Protein AF-A0A416A080-F1 (afdb_monomer)

pLDDT: mean 93.57, std 9.51, range [43.62, 98.44]

Secondary structure (DSSP, 8-state):
-EEEE-TT-BEEEES--S-TTSEEEE---GGGTT--HHHHTTEEEEEEEPBPB-TTT-SB-B-TTSPBPB-B-TTSPBPEEEEEEEE-S-HHHHHHHHHHHHHHHHHHHHHHHHHHHTT-

Mean predicted aligned error: 5.59 Å

Solvent-accessible surface area (backbone atoms only — not comparable to full-atom values): 7055 Å² total; per-residue (Å²): 77,41,37,25,20,46,99,83,21,37,30,74,38,61,76,61,78,92,61,84,85,41,49,77,46,80,46,85,47,78,93,50,68,94,56,44,71,72,36,56,42,35,24,31,61,37,79,35,65,35,66,28,62,37,88,90,77,74,41,78,34,56,49,98,88,65,49,79,37,61,36,56,47,98,87,68,45,74,36,77,67,52,74,44,76,46,73,79,52,61,68,67,60,36,51,48,50,36,52,54,51,52,52,50,53,51,53,52,54,51,50,51,58,56,59,56,64,73,75,113

Foldseek 3Di:
DKFWAAPQQQTDDDPDDPDPRTDIDDDDCVVVVLADPLLQSQKGKAFDFAFDADPVPRDGDADPVRHTHGDADPVRHTHTPGIDIGGPDDPVVSVVVRVVVVVVVVVVVVVCVVVVVVPD

Nearest PDB structures (foldseek):
  4wq1-assembly1_88  TM=1.989E-01  e=9.396E+00  Thermus thermophilus HB8

Sequence (120 aa):
MKIYVNERYEIVDVNTTTDETLKEYEISDEQFKGKCIGFIRGYKYEPVWKIAIDPETNLPQVDEEGNQVYELDEDGNKINAGWSLYPYWDYNQLCQMQLEYENKQLVLAMANMIGGVAND

Radius of gyration: 21.47 Å; Cα contacts (8 Å, |Δi|>4): 166; chains: 1; bounding box: 47×25×73 Å

Structure (mmCIF, N/CA/C/O backbone):
data_AF-A0A416A080-F1
#
_entry.id   AF-A0A416A080-F1
#
loop_
_atom_site.group_PDB
_atom_site.id
_atom_site.type_symbol
_atom_site.label_atom_id
_atom_site.label_alt_id
_atom_site.label_comp_id
_atom_site.label_asym_id
_atom_site.label_entity_id
_atom_site.label_seq_id
_atom_site.pdbx_PDB_ins_code
_atom_site.Cartn_x
_atom_site.Cartn_y
_atom_site.Cartn_z
_atom_site.occupancy
_atom_site.B_iso_or_equiv
_atom_site.auth_seq_id
_atom_si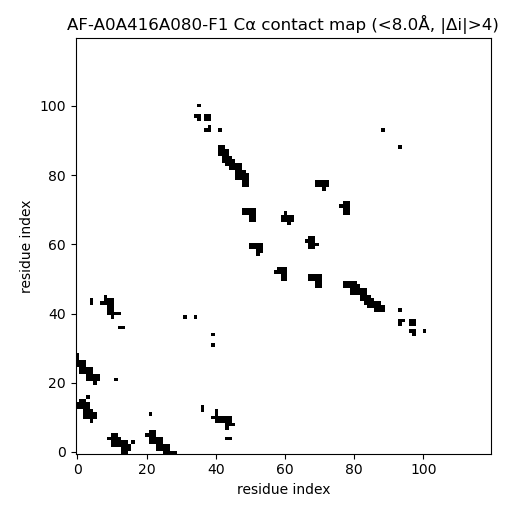te.auth_comp_id
_atom_site.auth_asym_id
_atom_site.auth_atom_id
_atom_site.pdbx_PDB_model_num
ATOM 1 N N . MET A 1 1 ? -3.880 5.350 -10.640 1.00 95.06 1 MET A N 1
ATOM 2 C CA . MET A 1 1 ? -3.158 4.133 -11.078 1.00 95.06 1 MET A CA 1
ATOM 3 C C . MET A 1 1 ? -3.715 2.916 -10.363 1.00 95.06 1 MET A C 1
ATOM 5 O O . MET A 1 1 ? -4.136 3.047 -9.218 1.00 95.06 1 MET A O 1
ATOM 9 N N . LYS A 1 2 ? -3.703 1.748 -11.014 1.00 97.38 2 LYS A N 1
ATOM 10 C CA . LYS A 1 2 ? -4.092 0.488 -10.366 1.00 97.38 2 LYS A CA 1
ATOM 11 C C . LYS A 1 2 ? -2.892 -0.151 -9.681 1.00 97.38 2 LYS A C 1
ATOM 13 O O . LYS A 1 2 ? -1.813 -0.203 -10.274 1.00 97.38 2 LYS A O 1
ATOM 18 N N . ILE A 1 3 ? -3.096 -0.658 -8.477 1.00 98.19 3 ILE A N 1
ATOM 19 C CA . ILE A 1 3 ? -2.138 -1.488 -7.749 1.00 98.19 3 ILE A CA 1
ATOM 20 C C . ILE A 1 3 ? -2.793 -2.816 -7.398 1.00 98.19 3 ILE A C 1
ATOM 22 O O . ILE A 1 3 ? -4.003 -2.882 -7.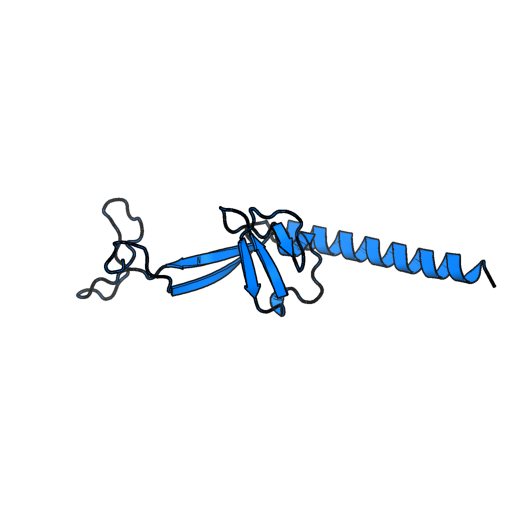186 1.00 98.19 3 ILE A O 1
ATOM 26 N N . TYR A 1 4 ? -1.979 -3.857 -7.315 1.00 98.44 4 TYR A N 1
ATOM 27 C CA . TYR A 1 4 ? -2.414 -5.190 -6.927 1.00 98.44 4 TYR A CA 1
ATOM 28 C C . TYR A 1 4 ? -1.585 -5.618 -5.729 1.00 98.44 4 TYR A C 1
ATOM 30 O O . TYR A 1 4 ? -0.352 -5.610 -5.799 1.00 98.44 4 TYR A O 1
ATOM 38 N N . VAL A 1 5 ? -2.256 -5.933 -4.625 1.00 98.31 5 VAL A N 1
ATOM 39 C CA . VAL A 1 5 ? -1.598 -6.242 -3.354 1.00 98.31 5 VAL A CA 1
ATOM 40 C C . VAL A 1 5 ? -1.846 -7.679 -2.927 1.00 98.31 5 VAL A C 1
ATOM 42 O O . VAL A 1 5 ? -2.899 -8.250 -3.217 1.00 98.31 5 VAL A O 1
ATOM 45 N N . ASN A 1 6 ? -0.8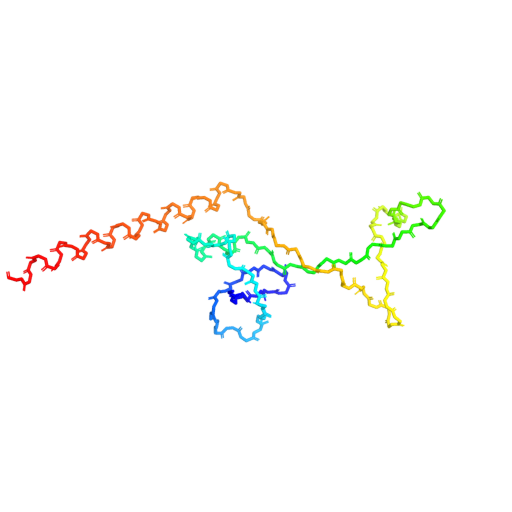80 -8.250 -2.213 1.00 97.88 6 ASN A N 1
ATOM 46 C CA . ASN A 1 6 ? -1.038 -9.557 -1.580 1.00 97.88 6 ASN A CA 1
ATOM 47 C C . ASN A 1 6 ? -1.833 -9.462 -0.260 1.00 97.88 6 ASN A C 1
ATOM 49 O O . ASN A 1 6 ? -2.251 -8.386 0.171 1.00 97.88 6 ASN A O 1
ATOM 53 N N . GLU A 1 7 ? -2.003 -10.596 0.424 1.00 97.06 7 GLU A N 1
ATOM 54 C CA . GLU A 1 7 ? -2.696 -10.692 1.721 1.00 97.06 7 GLU A CA 1
ATOM 55 C C . GLU A 1 7 ? -2.082 -9.821 2.838 1.00 97.06 7 GLU A C 1
ATOM 57 O O . GLU A 1 7 ? -2.751 -9.504 3.819 1.00 97.06 7 GLU A O 1
ATOM 62 N N . ARG A 1 8 ? -0.816 -9.407 2.689 1.00 96.81 8 ARG A N 1
ATOM 63 C CA . ARG A 1 8 ? -0.088 -8.533 3.625 1.00 96.81 8 ARG A CA 1
ATOM 64 C C . ARG A 1 8 ? -0.118 -7.064 3.216 1.00 96.81 8 ARG A C 1
ATOM 66 O O . ARG A 1 8 ? 0.617 -6.264 3.804 1.00 96.81 8 ARG A O 1
ATOM 73 N N . TYR A 1 9 ? -0.940 -6.733 2.220 1.00 97.75 9 TYR A N 1
ATOM 74 C CA . TYR A 1 9 ? -1.083 -5.406 1.634 1.00 97.75 9 TYR A CA 1
ATOM 75 C C . TYR A 1 9 ? 0.183 -4.872 0.947 1.00 97.75 9 TYR A C 1
ATOM 77 O O . TYR A 1 9 ? 0.284 -3.675 0.692 1.00 97.75 9 TYR A O 1
ATOM 85 N N . GLU A 1 10 ? 1.147 -5.734 0.620 1.00 98.19 10 GLU A N 1
ATOM 86 C CA . GLU A 1 10 ? 2.352 -5.359 -0.130 1.00 98.19 10 GLU A CA 1
ATOM 87 C C . GLU A 1 10 ? 1.998 -5.207 -1.606 1.00 98.19 10 GLU A C 1
ATOM 89 O O . GLU A 1 10 ? 1.330 -6.077 -2.168 1.00 98.19 10 GLU A O 1
ATOM 94 N N . ILE A 1 11 ? 2.442 -4.121 -2.244 1.00 98.19 11 ILE A N 1
ATOM 95 C CA . ILE A 1 11 ? 2.211 -3.921 -3.676 1.00 98.19 11 ILE A CA 1
ATOM 96 C C . ILE A 1 11 ? 3.065 -4.919 -4.457 1.00 98.19 11 ILE A C 1
ATOM 98 O O . ILE A 1 11 ? 4.292 -4.891 -4.396 1.00 98.19 11 ILE A O 1
ATOM 102 N N . VAL A 1 12 ? 2.406 -5.782 -5.224 1.00 97.88 12 VAL A N 1
ATOM 103 C CA . VAL A 1 12 ? 3.048 -6.800 -6.060 1.00 97.88 12 VAL A CA 1
ATOM 104 C C . VAL A 1 12 ? 3.057 -6.368 -7.515 1.00 97.88 12 VAL A C 1
ATOM 106 O O . VAL A 1 12 ? 4.086 -6.489 -8.165 1.00 97.88 12 VAL A O 1
ATOM 109 N N . ASP A 1 13 ? 1.969 -5.801 -8.027 1.00 97.50 13 ASP A N 1
ATOM 110 C CA . ASP A 1 13 ? 1.878 -5.374 -9.424 1.00 97.50 13 ASP A CA 1
ATOM 111 C C . ASP A 1 13 ? 1.226 -4.003 -9.575 1.00 97.50 13 ASP A C 1
ATOM 113 O O . ASP A 1 13 ? 0.571 -3.481 -8.670 1.00 97.50 13 ASP A O 1
ATOM 117 N N . VAL A 1 14 ? 1.429 -3.407 -10.750 1.00 96.88 14 VAL A N 1
ATOM 118 C CA . VAL A 1 14 ? 0.975 -2.058 -11.084 1.00 96.88 14 VAL A CA 1
ATOM 119 C C . VAL A 1 14 ? 0.373 -2.053 -12.486 1.00 96.88 14 VAL A C 1
ATOM 121 O O . VAL A 1 14 ? 0.981 -2.554 -13.429 1.00 96.88 14 VAL A O 1
ATOM 124 N N . ASN A 1 15 ? -0.796 -1.428 -12.633 1.00 95.62 15 ASN A N 1
ATOM 125 C CA . ASN A 1 15 ? -1.604 -1.296 -13.855 1.00 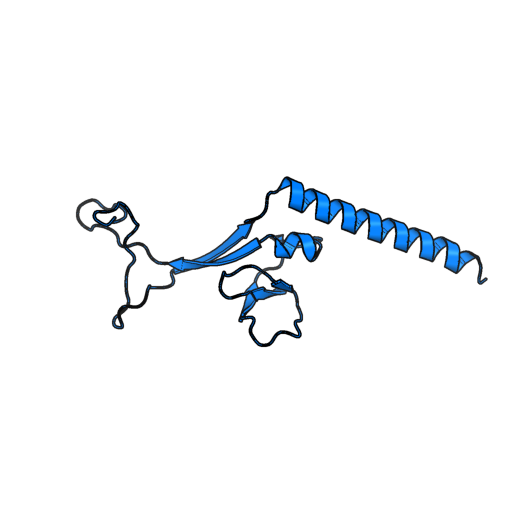95.62 15 ASN A CA 1
ATOM 126 C 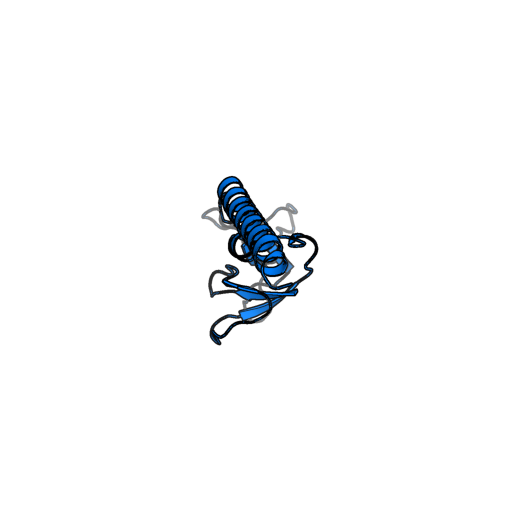C . ASN A 1 15 ? -2.173 -2.607 -14.420 1.00 95.62 15 ASN A C 1
ATOM 128 O O . ASN A 1 15 ? -3.357 -2.651 -14.746 1.00 95.62 15 ASN A O 1
ATOM 132 N N . THR A 1 16 ? -1.388 -3.678 -14.478 1.00 95.81 16 THR A N 1
ATOM 133 C CA . THR A 1 16 ? -1.820 -5.008 -14.921 1.00 95.81 16 THR A CA 1
ATOM 134 C C . THR A 1 16 ? -1.230 -6.092 -14.027 1.00 95.81 16 THR A C 1
ATOM 136 O O . THR A 1 16 ? -0.143 -5.910 -13.483 1.00 95.81 16 THR A O 1
ATOM 139 N N . THR A 1 17 ? -1.923 -7.219 -13.913 1.00 96.56 17 THR A N 1
ATOM 140 C CA . THR A 1 17 ? -1.402 -8.441 -13.301 1.00 96.56 17 THR A CA 1
ATOM 141 C C . THR A 1 17 ? -1.948 -9.660 -14.039 1.00 96.56 17 THR A C 1
ATOM 143 O O . THR A 1 17 ? -2.974 -9.582 -14.716 1.00 96.56 17 THR A O 1
ATOM 146 N N . THR A 1 18 ? -1.250 -10.784 -13.920 1.00 96.06 18 THR A N 1
ATOM 147 C CA . THR A 1 18 ? -1.761 -12.106 -14.309 1.00 96.06 18 THR A CA 1
ATOM 148 C C . THR A 1 18 ? -2.146 -12.951 -13.095 1.00 96.06 18 THR A C 1
ATOM 150 O O . THR A 1 18 ? -2.561 -14.093 -13.268 1.00 96.06 18 THR A O 1
ATOM 153 N N . ASP A 1 19 ? -1.957 -12.430 -11.881 1.00 96.44 19 ASP A N 1
ATOM 154 C CA . ASP A 1 19 ? -2.263 -13.126 -10.636 1.00 96.44 19 ASP A CA 1
ATOM 155 C C . ASP A 1 19 ? -3.640 -12.696 -10.115 1.00 96.44 19 ASP A C 1
ATOM 157 O O . ASP A 1 19 ? -3.822 -11.606 -9.571 1.00 96.44 19 ASP A O 1
ATOM 161 N N . GLU A 1 20 ? -4.621 -13.579 -10.294 1.00 95.56 20 GLU A N 1
ATOM 162 C CA . GLU A 1 20 ? -6.014 -13.363 -9.888 1.00 95.56 20 GLU A CA 1
ATOM 163 C C . GLU A 1 20 ? -6.218 -13.420 -8.364 1.00 95.56 20 GLU A C 1
ATOM 165 O O . GLU A 1 20 ? -7.298 -13.091 -7.876 1.00 95.56 20 GLU A O 1
ATOM 170 N N . THR A 1 21 ? -5.204 -13.836 -7.595 1.00 96.69 21 THR A N 1
ATOM 171 C CA . THR A 1 21 ? -5.283 -13.877 -6.127 1.00 96.69 21 THR A CA 1
ATOM 172 C C . THR A 1 21 ? -5.011 -12.519 -5.483 1.00 96.69 21 THR A C 1
ATOM 174 O O . THR A 1 21 ? -5.335 -12.312 -4.310 1.00 96.69 21 THR A O 1
ATOM 177 N N . LEU A 1 22 ? -4.435 -11.579 -6.238 1.00 98.06 22 LEU A N 1
ATOM 178 C CA . LEU A 1 22 ? -4.125 -10.245 -5.748 1.00 98.06 22 LEU A CA 1
ATOM 179 C C . LEU A 1 22 ? -5.375 -9.370 -5.687 1.00 98.06 22 LEU A C 1
ATOM 181 O O . LEU A 1 22 ? -6.243 -9.397 -6.561 1.00 98.06 22 LEU A O 1
ATOM 185 N N . LYS A 1 23 ? -5.432 -8.514 -4.669 1.00 97.75 23 LYS A N 1
ATOM 186 C CA . LYS A 1 23 ? -6.517 -7.548 -4.523 1.00 97.75 23 LYS A CA 1
ATOM 187 C C . LYS A 1 23 ? -6.186 -6.255 -5.262 1.00 97.75 23 LYS A C 1
ATOM 189 O O . LYS A 1 23 ? -5.149 -5.645 -5.006 1.00 97.75 23 LYS A O 1
ATOM 194 N N . GLU A 1 24 ? -7.079 -5.836 -6.155 1.00 98.00 24 GLU A N 1
ATOM 195 C CA . GLU A 1 24 ? -6.953 -4.591 -6.920 1.00 98.00 24 GLU A CA 1
ATOM 196 C C . GLU A 1 24 ? -7.415 -3.376 -6.097 1.00 98.00 24 GLU A C 1
ATOM 198 O O . GLU A 1 24 ? -8.465 -3.411 -5.452 1.00 98.00 24 GLU A O 1
ATOM 203 N N . TYR A 1 25 ? -6.655 -2.283 -6.180 1.00 97.50 25 TYR A N 1
ATOM 204 C CA . TYR A 1 25 ? -7.067 -0.955 -5.728 1.00 97.50 25 TYR A CA 1
ATOM 205 C C . TYR A 1 25 ? -6.700 0.115 -6.753 1.00 97.50 25 TYR A C 1
ATOM 207 O O . TYR A 1 25 ? -5.678 0.022 -7.437 1.00 97.50 25 TYR A O 1
ATOM 215 N N . GLU A 1 26 ? -7.500 1.177 -6.805 1.00 97.19 26 GLU A N 1
ATOM 216 C CA . GLU A 1 26 ? -7.181 2.392 -7.548 1.00 97.19 26 GLU A CA 1
ATOM 217 C C . GLU A 1 26 ? -6.728 3.496 -6.586 1.00 97.19 26 GLU A C 1
ATOM 219 O O . GLU A 1 26 ? -7.437 3.848 -5.645 1.00 97.19 26 GLU A O 1
ATOM 224 N N . ILE A 1 27 ? -5.529 4.035 -6.821 1.00 95.56 27 ILE A N 1
ATOM 225 C CA . ILE A 1 27 ? -4.909 5.081 -5.997 1.00 95.56 27 ILE A CA 1
ATOM 226 C C . ILE A 1 27 ? -4.431 6.257 -6.858 1.00 95.56 27 ILE A C 1
ATOM 228 O O . ILE A 1 27 ? -4.219 6.108 -8.065 1.00 95.56 27 ILE A O 1
ATOM 232 N N . SER A 1 28 ? -4.203 7.421 -6.243 1.00 94.44 28 SER A N 1
ATOM 233 C CA . SER A 1 28 ? -3.478 8.522 -6.899 1.00 94.44 28 SER A CA 1
ATOM 234 C C . SER A 1 28 ? -2.064 8.073 -7.285 1.00 94.44 28 SER A C 1
ATOM 236 O O . SER A 1 28 ? -1.398 7.376 -6.520 1.00 94.44 28 SER A O 1
ATOM 238 N N . ASP A 1 29 ? -1.602 8.460 -8.473 1.00 93.31 29 ASP A N 1
ATOM 239 C CA . ASP A 1 29 ? -0.256 8.145 -8.960 1.00 93.31 29 ASP A CA 1
ATOM 240 C C . ASP A 1 29 ? 0.788 9.215 -8.606 1.00 93.31 29 ASP A C 1
ATOM 242 O O . ASP A 1 29 ? 1.976 9.011 -8.854 1.00 93.31 29 ASP A O 1
ATOM 246 N N . GLU A 1 30 ? 0.375 10.333 -7.999 1.00 94.44 30 GLU A N 1
ATOM 247 C CA . GLU A 1 30 ? 1.226 11.507 -7.770 1.00 94.44 30 GLU A CA 1
ATOM 248 C C . GLU A 1 30 ? 2.537 11.166 -7.052 1.00 94.44 30 GLU A C 1
ATOM 250 O O . GLU A 1 30 ? 3.608 11.595 -7.485 1.00 94.44 30 GLU A O 1
ATOM 255 N N . GLN A 1 31 ? 2.481 10.338 -6.006 1.00 88.88 31 GLN A N 1
ATOM 256 C CA . GLN A 1 31 ? 3.676 9.946 -5.250 1.00 88.88 31 GLN A CA 1
ATOM 257 C C . GLN A 1 31 ? 4.602 8.971 -5.998 1.00 88.88 31 GLN A C 1
ATOM 259 O O . GLN A 1 31 ? 5.767 8.812 -5.634 1.00 88.88 31 GLN A O 1
ATOM 264 N N . PHE A 1 32 ? 4.095 8.308 -7.037 1.00 95.69 32 PHE A N 1
ATOM 265 C CA . PHE A 1 32 ? 4.822 7.314 -7.824 1.00 95.69 32 PHE A CA 1
ATOM 266 C C . PHE A 1 32 ? 5.185 7.818 -9.221 1.00 95.69 32 PHE A C 1
ATOM 268 O O . PHE A 1 32 ? 5.755 7.080 -10.028 1.00 95.69 32 PHE A O 1
ATOM 275 N N . LYS A 1 33 ? 4.918 9.092 -9.517 1.00 94.31 33 LYS A N 1
ATOM 276 C CA . LYS A 1 33 ? 5.247 9.700 -10.801 1.00 94.31 33 LYS A CA 1
ATOM 277 C C . LYS A 1 33 ? 6.749 9.590 -11.086 1.00 94.31 33 LYS A C 1
ATOM 279 O O . LYS A 1 33 ? 7.584 10.072 -10.325 1.00 94.31 33 LYS A O 1
ATOM 284 N N . GLY A 1 34 ? 7.090 8.939 -12.200 1.00 93.38 34 GLY A N 1
ATOM 285 C CA . GLY A 1 34 ? 8.478 8.694 -12.614 1.00 93.38 34 GLY A CA 1
ATOM 286 C C . GLY A 1 34 ? 9.200 7.581 -11.843 1.00 93.38 34 GLY A C 1
ATOM 287 O O . GLY A 1 34 ? 10.379 7.339 -12.097 1.00 93.38 34 GLY A O 1
ATOM 288 N N . LYS A 1 35 ? 8.522 6.889 -10.919 1.00 96.62 35 LYS A N 1
ATOM 289 C CA . LYS A 1 35 ? 9.100 5.768 -10.175 1.00 96.62 35 LYS A CA 1
ATOM 290 C C . LYS A 1 35 ? 8.971 4.463 -10.950 1.00 96.62 35 LYS A C 1
ATOM 292 O O . LYS A 1 35 ? 7.963 4.203 -11.604 1.00 96.62 35 LYS A O 1
ATOM 297 N N . CYS A 1 36 ? 10.012 3.640 -10.888 1.00 96.19 36 CYS A N 1
ATOM 298 C CA . CYS A 1 36 ? 10.012 2.323 -11.505 1.00 96.19 36 CYS A CA 1
ATOM 299 C C . CYS A 1 36 ? 9.155 1.340 -10.693 1.00 96.19 36 CYS A C 1
ATOM 301 O O . CYS A 1 36 ? 8.952 1.515 -9.492 1.00 96.19 36 CYS A O 1
ATOM 303 N N . ILE A 1 37 ? 8.689 0.258 -11.325 1.00 95.69 37 ILE A N 1
ATOM 304 C CA . ILE A 1 37 ? 7.865 -0.754 -10.641 1.00 95.69 37 ILE A CA 1
ATOM 305 C C . ILE A 1 37 ? 8.571 -1.363 -9.419 1.00 95.69 37 ILE A C 1
ATOM 307 O O . ILE A 1 37 ? 7.924 -1.634 -8.414 1.00 95.69 37 ILE A O 1
ATOM 311 N N . GLY A 1 38 ? 9.900 -1.517 -9.471 1.00 96.44 38 GLY A N 1
ATOM 312 C CA . GLY A 1 38 ? 10.694 -2.009 -8.340 1.00 96.44 38 GLY A CA 1
ATOM 313 C C . GLY A 1 38 ? 10.615 -1.091 -7.119 1.00 96.44 38 GLY A C 1
ATOM 314 O O . GLY A 1 38 ? 10.447 -1.578 -6.008 1.00 96.44 38 GLY A O 1
ATOM 315 N N . PHE A 1 39 ? 10.643 0.228 -7.330 1.00 97.62 39 PHE A N 1
ATOM 316 C CA . PHE A 1 39 ? 10.456 1.216 -6.265 1.00 97.62 39 PHE A CA 1
ATOM 317 C C . PHE A 1 39 ? 9.050 1.114 -5.656 1.00 97.62 39 PHE A C 1
ATOM 319 O O . PHE A 1 39 ? 8.892 1.111 -4.439 1.00 97.62 39 PHE A O 1
ATOM 326 N N . ILE A 1 40 ? 8.024 1.001 -6.505 1.00 97.81 40 ILE A N 1
ATOM 327 C CA . ILE A 1 40 ? 6.616 0.969 -6.081 1.00 97.81 40 ILE A CA 1
ATOM 328 C C . ILE A 1 40 ? 6.306 -0.300 -5.265 1.00 97.81 40 ILE A C 1
ATOM 330 O O . ILE A 1 40 ? 5.591 -0.227 -4.270 1.00 97.81 40 ILE A O 1
ATOM 334 N N . ARG A 1 41 ? 6.900 -1.448 -5.620 1.00 97.12 41 ARG A N 1
ATOM 335 C CA . ARG A 1 41 ? 6.759 -2.725 -4.888 1.00 97.12 41 ARG A CA 1
ATOM 336 C C . ARG A 1 41 ? 7.310 -2.701 -3.454 1.00 97.12 41 ARG A C 1
ATOM 338 O O . ARG A 1 41 ? 6.999 -3.578 -2.653 1.00 97.12 41 ARG A O 1
ATOM 345 N N . GLY A 1 42 ? 8.091 -1.679 -3.105 1.00 97.69 42 GLY A N 1
ATOM 346 C CA . GLY A 1 42 ? 8.573 -1.437 -1.745 1.00 97.69 42 GLY A CA 1
ATOM 347 C C . GLY A 1 42 ? 7.568 -0.779 -0.800 1.00 97.69 42 GLY A C 1
ATOM 348 O O . GLY A 1 42 ? 7.936 -0.407 0.316 1.00 97.69 42 GLY A O 1
ATOM 349 N N . TYR A 1 43 ? 6.322 -0.597 -1.242 1.00 98.06 43 TYR A N 1
ATOM 350 C CA . TYR A 1 43 ? 5.252 0.044 -0.483 1.00 98.06 43 TYR A CA 1
AT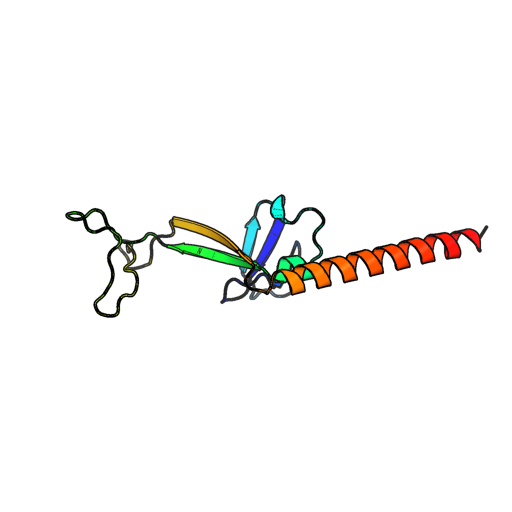OM 351 C C . TYR A 1 43 ? 4.151 -0.946 -0.100 1.00 98.06 43 TYR A C 1
ATOM 353 O O . TYR A 1 43 ? 3.915 -1.948 -0.780 1.00 98.06 43 TYR A O 1
ATOM 361 N N . LYS A 1 44 ? 3.453 -0.619 0.989 1.00 98.00 44 LYS A N 1
ATOM 362 C CA . LYS A 1 44 ? 2.193 -1.245 1.392 1.00 98.00 44 LYS A CA 1
ATOM 363 C C . LYS A 1 44 ? 1.027 -0.292 1.199 1.00 98.00 44 LYS A C 1
ATOM 365 O O . LYS A 1 44 ? 1.188 0.911 1.397 1.00 98.00 44 LYS A O 1
ATOM 370 N N . TYR A 1 45 ? -0.135 -0.841 0.855 1.00 97.75 45 TYR A N 1
ATOM 371 C CA . TYR A 1 45 ? -1.408 -0.126 0.818 1.00 97.75 45 TYR A CA 1
ATOM 372 C C . TYR A 1 45 ? -2.435 -0.820 1.711 1.00 97.75 45 TYR A C 1
ATOM 374 O O . TYR A 1 45 ? -3.130 -1.735 1.271 1.00 97.75 45 TYR A O 1
ATOM 382 N N . GLU A 1 46 ? -2.496 -0.416 2.977 1.00 96.56 46 GLU A N 1
ATOM 383 C CA . GLU A 1 46 ? -3.236 -1.134 4.018 1.00 96.56 46 GLU A CA 1
ATOM 384 C C . GLU A 1 46 ? -4.409 -0.317 4.581 1.00 96.56 46 GLU A C 1
ATOM 386 O O . GLU A 1 46 ? -4.356 0.918 4.595 1.00 96.56 46 GLU A O 1
ATOM 391 N N . PRO A 1 47 ? -5.471 -0.979 5.069 1.00 95.56 47 PRO A N 1
ATOM 392 C CA . PRO A 1 47 ? -6.574 -0.301 5.725 1.00 95.56 47 PRO A CA 1
ATOM 393 C C . PRO A 1 47 ? -6.136 0.269 7.075 1.00 95.56 47 PRO A C 1
ATOM 395 O O . PRO A 1 47 ? -5.493 -0.406 7.880 1.00 95.56 47 PRO A O 1
ATOM 398 N N . VAL A 1 48 ? -6.561 1.498 7.348 1.00 95.62 48 VAL A N 1
ATOM 399 C CA . VAL A 1 48 ? -6.467 2.114 8.672 1.00 95.62 48 VAL A CA 1
ATOM 400 C C . VAL A 1 48 ? -7.771 1.840 9.404 1.00 95.62 48 VAL A C 1
ATOM 402 O O . VAL A 1 48 ? -8.850 2.059 8.856 1.00 95.62 48 VAL A O 1
ATOM 405 N N . TRP A 1 49 ? -7.686 1.361 10.640 1.00 96.31 49 TRP A N 1
ATOM 406 C CA . TRP A 1 49 ? -8.855 1.023 11.451 1.00 96.31 49 TRP A CA 1
ATOM 407 C C . TRP A 1 49 ? -9.148 2.121 12.469 1.00 96.31 49 TRP A C 1
ATOM 409 O O . TRP A 1 49 ? -8.228 2.738 13.009 1.00 96.31 49 TRP A O 1
ATOM 419 N N . LYS A 1 50 ? -10.431 2.363 12.745 1.00 96.38 50 LYS A N 1
ATOM 420 C CA . LYS A 1 50 ? -10.860 3.356 13.729 1.00 96.38 50 LYS A CA 1
ATOM 421 C C . LYS A 1 50 ? -10.486 2.894 15.140 1.00 96.38 50 LYS A C 1
ATOM 423 O O . LYS A 1 50 ? -10.854 1.796 15.549 1.00 96.38 50 LYS A O 1
ATOM 428 N N . ILE A 1 51 ? -9.737 3.719 15.867 1.00 95.88 51 ILE A N 1
ATOM 429 C CA . ILE A 1 51 ? -9.294 3.425 17.237 1.00 95.88 51 ILE A CA 1
ATOM 430 C C . ILE A 1 51 ? -10.402 3.815 18.213 1.00 95.88 51 ILE A C 1
ATOM 432 O O . ILE A 1 51 ? -10.970 4.900 18.088 1.00 95.88 51 ILE A O 1
ATOM 436 N N . ALA A 1 52 ? -10.689 2.947 19.182 1.00 96.50 52 ALA A N 1
ATOM 437 C CA . ALA A 1 52 ? -11.640 3.244 20.242 1.00 96.50 52 ALA A CA 1
ATOM 438 C C . ALA A 1 52 ? -11.083 4.343 21.156 1.00 96.50 52 ALA A C 1
ATOM 440 O O . ALA A 1 52 ? -9.934 4.281 21.598 1.00 96.50 52 ALA A O 1
ATOM 441 N N . ILE A 1 53 ? -11.902 5.355 21.438 1.00 96.31 53 ILE A N 1
ATOM 442 C CA . ILE A 1 53 ? -11.549 6.472 22.318 1.00 96.31 53 ILE A CA 1
ATOM 443 C C . ILE A 1 53 ? -12.262 6.298 23.653 1.00 96.31 53 ILE A C 1
ATOM 445 O O . ILE A 1 53 ? -13.452 5.989 23.704 1.00 96.31 53 ILE A O 1
ATOM 449 N N . ASP A 1 54 ? -11.530 6.466 24.748 1.00 93.56 54 ASP A N 1
ATOM 450 C CA . ASP A 1 54 ? -12.104 6.493 26.088 1.00 93.56 54 ASP A CA 1
ATOM 451 C C . ASP A 1 54 ? -12.884 7.811 26.272 1.00 93.56 54 ASP A C 1
ATOM 453 O O . ASP A 1 54 ? -12.305 8.887 26.097 1.00 93.56 54 ASP A O 1
ATOM 457 N N . PRO A 1 55 ? -14.192 7.763 26.585 1.00 92.88 55 PRO A N 1
ATOM 458 C CA . PRO A 1 55 ? -15.027 8.962 26.634 1.00 92.88 55 PRO A CA 1
ATOM 459 C C . PRO A 1 55 ? -14.714 9.881 27.823 1.00 92.88 55 PRO A C 1
ATOM 461 O O . PRO A 1 55 ? -15.035 11.066 27.762 1.00 92.88 55 PRO A O 1
ATOM 464 N N . GLU A 1 56 ? -14.090 9.367 28.884 1.00 95.19 56 GLU A N 1
ATOM 465 C CA . GLU A 1 56 ? -13.754 10.136 30.086 1.00 95.19 56 GLU A CA 1
ATOM 466 C C . GLU A 1 56 ? -12.415 10.866 29.920 1.00 95.19 56 GLU A C 1
ATOM 468 O O . GLU A 1 56 ? -12.258 12.017 30.329 1.00 95.19 56 GLU A O 1
ATOM 473 N N . THR A 1 57 ? -11.435 10.208 29.297 1.00 93.88 57 THR A N 1
ATOM 474 C CA . THR A 1 57 ? -10.068 10.732 29.137 1.00 93.88 57 THR A CA 1
ATOM 475 C C . THR A 1 57 ? -9.802 11.345 27.763 1.00 93.88 57 THR A C 1
ATOM 477 O O . THR A 1 57 ? -8.850 12.112 27.615 1.00 93.88 57 THR A O 1
ATOM 480 N N . ASN A 1 58 ? -10.635 11.039 26.763 1.00 93.75 58 ASN A N 1
ATOM 481 C CA . ASN A 1 58 ? -10.460 11.414 25.358 1.00 93.75 58 ASN A CA 1
ATOM 482 C C . ASN A 1 58 ? -9.117 10.936 24.761 1.00 93.75 58 ASN A C 1
ATOM 484 O O . ASN A 1 58 ? -8.523 11.600 23.907 1.00 93.75 58 ASN A O 1
ATOM 488 N N . LEU A 1 59 ? -8.626 9.785 25.231 1.00 94.94 59 LEU A N 1
ATOM 489 C CA . LEU A 1 59 ? -7.394 9.142 24.769 1.00 94.94 59 LEU A CA 1
ATOM 490 C C . LEU A 1 59 ? -7.688 7.805 24.061 1.00 94.94 59 LEU A C 1
ATOM 492 O O . LEU A 1 59 ? -8.728 7.194 24.320 1.00 94.94 59 LEU A O 1
ATOM 496 N N . PRO A 1 60 ? -6.782 7.329 23.180 1.00 96.25 60 PRO A N 1
ATOM 497 C CA . PRO A 1 60 ? -6.847 5.981 22.621 1.00 96.25 60 PRO A CA 1
ATOM 498 C C . PRO A 1 60 ? -6.925 4.907 23.706 1.00 96.25 60 PRO A C 1
ATOM 500 O O . PRO A 1 60 ? -6.087 4.877 24.609 1.00 96.25 60 PRO A O 1
ATOM 503 N N . GLN A 1 61 ? -7.898 4.008 23.589 1.00 96.12 61 GLN A N 1
ATOM 504 C CA . GLN A 1 61 ? -8.002 2.844 24.459 1.00 96.12 61 GLN A CA 1
ATOM 505 C C . GLN A 1 61 ? -6.925 1.814 24.113 1.00 96.12 61 GLN A C 1
ATOM 507 O O . GLN A 1 61 ? -6.632 1.554 22.940 1.00 96.12 61 GLN A O 1
ATOM 512 N N . VAL A 1 62 ? -6.373 1.200 25.155 1.00 95.50 62 VAL A N 1
ATOM 513 C CA . VAL A 1 62 ? -5.463 0.059 25.058 1.00 95.50 62 VAL A CA 1
ATOM 514 C C . VAL A 1 62 ? -5.974 -1.080 25.929 1.00 95.50 62 VAL A C 1
ATOM 516 O O . VAL A 1 62 ? -6.623 -0.837 26.947 1.00 95.50 62 VAL A O 1
ATOM 519 N N . ASP A 1 63 ? -5.713 -2.313 25.510 1.00 94.06 63 ASP A N 1
ATOM 520 C CA . ASP A 1 63 ? -6.005 -3.496 26.313 1.00 94.06 63 ASP A CA 1
ATOM 521 C C . ASP A 1 63 ? -4.966 -3.687 27.438 1.00 94.06 63 ASP A C 1
ATOM 523 O O . ASP A 1 63 ? -4.030 -2.900 27.600 1.00 94.06 63 ASP A O 1
ATOM 527 N N . GLU A 1 64 ? -5.137 -4.740 28.240 1.00 95.19 64 GLU A N 1
ATOM 528 C CA . GLU A 1 64 ? -4.248 -5.053 29.370 1.00 95.19 64 GLU A CA 1
ATOM 529 C C . GLU A 1 64 ? -2.798 -5.355 28.944 1.00 95.19 64 GLU A C 1
ATOM 531 O O . GLU A 1 64 ? -1.875 -5.230 29.751 1.00 95.19 64 GLU A O 1
ATOM 536 N N . GLU A 1 65 ? -2.582 -5.723 27.681 1.00 95.75 65 GLU A N 1
ATOM 537 C CA . GLU A 1 65 ? -1.271 -6.011 27.091 1.00 95.75 65 GLU A CA 1
ATOM 538 C C . GLU A 1 65 ? -0.641 -4.762 26.447 1.00 95.75 65 GLU A C 1
ATOM 540 O O . GLU A 1 65 ? 0.523 -4.784 26.039 1.00 95.75 65 GLU A O 1
ATOM 545 N N . GLY A 1 66 ? -1.385 -3.654 26.390 1.00 92.81 66 GLY A N 1
ATOM 546 C CA . GLY A 1 66 ? -0.968 -2.397 25.780 1.00 92.81 66 GLY A CA 1
ATOM 547 C C . GLY A 1 66 ? -1.227 -2.315 24.274 1.00 92.81 66 GLY A C 1
ATOM 548 O O . GLY A 1 66 ? -0.741 -1.379 23.633 1.00 92.81 66 GLY A O 1
ATOM 549 N N . ASN A 1 67 ? -1.979 -3.249 23.687 1.00 94.19 67 ASN A N 1
ATOM 550 C CA . ASN A 1 67 ? -2.375 -3.168 22.284 1.00 94.19 67 ASN A CA 1
ATOM 551 C C . ASN A 1 67 ? -3.527 -2.174 22.107 1.00 94.19 67 ASN A C 1
ATOM 553 O O . ASN A 1 67 ? -4.383 -2.026 22.975 1.00 94.19 67 ASN A O 1
ATOM 557 N N . GLN A 1 68 ? -3.590 -1.514 20.949 1.00 93.75 68 GLN A N 1
ATOM 558 C CA . GLN A 1 68 ? -4.698 -0.612 20.621 1.00 93.75 68 GLN A CA 1
ATOM 559 C C . GLN A 1 68 ? -6.027 -1.362 20.491 1.00 93.75 68 GLN A C 1
ATOM 561 O O . GLN A 1 68 ? -6.129 -2.346 19.754 1.00 93.75 68 GLN A O 1
ATOM 566 N N . VAL A 1 69 ? -7.065 -0.825 21.132 1.00 96.25 69 VAL A N 1
ATOM 567 C CA . VAL A 1 69 ? -8.450 -1.274 20.956 1.00 96.25 69 VAL A CA 1
ATOM 568 C C . VAL A 1 69 ? -9.072 -0.531 19.774 1.00 96.25 69 VAL A C 1
ATOM 570 O O . VAL A 1 69 ? -8.929 0.684 19.634 1.00 96.25 69 VAL A O 1
ATOM 573 N N . TYR A 1 70 ? -9.778 -1.258 18.910 1.00 96.38 70 TYR A N 1
ATOM 574 C CA . TYR A 1 70 ? -10.437 -0.701 17.727 1.00 96.38 70 TYR A CA 1
ATOM 575 C C . TYR A 1 70 ? -11.949 -0.648 17.919 1.00 96.38 70 TYR A C 1
ATOM 577 O O . TYR A 1 70 ? -12.523 -1.512 18.579 1.00 96.38 70 TYR A O 1
ATOM 585 N N . GLU A 1 71 ? -12.595 0.340 17.305 1.00 96.56 71 GLU A N 1
ATOM 586 C CA . GLU A 1 71 ? -14.050 0.344 17.197 1.00 96.56 71 GLU A CA 1
ATOM 587 C C . GLU A 1 71 ? -14.510 -0.770 16.254 1.00 96.56 71 GLU A C 1
ATOM 589 O O . GLU A 1 71 ? -13.929 -0.985 15.180 1.00 96.56 71 GLU A O 1
ATOM 594 N N . LEU A 1 72 ? -15.572 -1.457 16.668 1.00 96.12 72 LEU A N 1
ATOM 595 C CA . LEU A 1 72 ? -16.197 -2.534 15.918 1.00 96.12 72 LEU A CA 1
ATOM 596 C C . LEU A 1 72 ? -17.585 -2.099 15.438 1.00 96.12 72 LEU A C 1
ATOM 598 O O . LEU A 1 72 ? -18.262 -1.326 16.117 1.00 96.12 72 LEU A O 1
ATOM 602 N N . ASP A 1 73 ? -17.990 -2.579 14.267 1.00 96.00 73 ASP A N 1
ATOM 603 C CA . ASP A 1 73 ? -19.357 -2.448 13.771 1.00 96.00 73 ASP A CA 1
ATOM 604 C C . ASP A 1 73 ? -20.323 -3.408 14.493 1.00 96.00 73 ASP A C 1
ATOM 606 O O . ASP A 1 73 ? -19.948 -4.129 15.422 1.00 96.00 73 ASP A O 1
ATOM 610 N N . GLU A 1 74 ? -21.591 -3.402 14.078 1.00 96.69 74 GLU A N 1
ATOM 611 C CA . GLU A 1 74 ? -22.651 -4.234 14.669 1.00 96.69 74 GLU A CA 1
ATOM 612 C C . GLU A 1 74 ? -22.383 -5.745 14.533 1.00 96.69 74 GLU A C 1
ATOM 614 O O . GLU A 1 74 ? -22.871 -6.529 15.348 1.00 96.69 74 GLU A O 1
ATOM 619 N N . ASP A 1 75 ? -21.569 -6.144 13.552 1.00 96.75 75 ASP A N 1
ATOM 620 C CA . ASP A 1 75 ? -21.177 -7.529 13.287 1.00 96.75 75 ASP A CA 1
ATOM 621 C C . ASP A 1 75 ? -19.859 -7.913 13.995 1.00 96.75 75 ASP A C 1
ATOM 623 O O . ASP A 1 75 ? -19.391 -9.050 13.884 1.00 96.75 75 ASP A O 1
ATOM 627 N N . GLY A 1 76 ? -19.249 -6.982 14.738 1.00 95.12 76 GLY A N 1
ATOM 628 C CA . GLY A 1 76 ? -17.986 -7.186 15.443 1.00 95.12 76 GLY A CA 1
ATOM 629 C C . GLY A 1 76 ? -16.737 -7.031 14.568 1.00 95.12 76 GLY A C 1
ATOM 630 O O . GLY A 1 76 ? -15.646 -7.413 14.997 1.00 95.12 76 GLY A O 1
ATOM 631 N N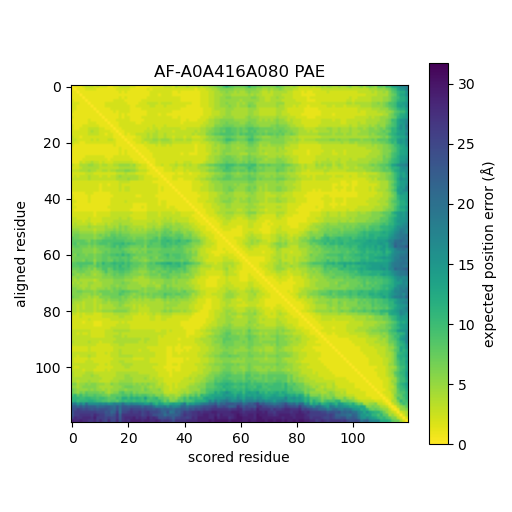 . ASN A 1 77 ? -16.852 -6.475 13.358 1.00 95.69 77 ASN A N 1
ATOM 632 C CA . ASN A 1 77 ? -15.712 -6.224 12.475 1.00 95.69 77 ASN A CA 1
ATOM 633 C C . ASN A 1 77 ? -15.108 -4.841 12.723 1.00 95.69 77 ASN A C 1
ATOM 635 O O . ASN A 1 77 ? -15.805 -3.888 13.055 1.00 95.69 77 ASN A O 1
ATOM 639 N N . LYS A 1 78 ? -13.796 -4.697 12.502 1.00 95.88 78 LYS A N 1
ATOM 640 C CA . LYS A 1 78 ? -13.121 -3.396 12.619 1.00 95.88 78 LYS A CA 1
ATOM 641 C C . LYS A 1 78 ? -13.689 -2.391 11.618 1.00 95.88 78 LYS A C 1
ATOM 643 O O . LYS A 1 78 ? -13.751 -2.664 10.419 1.00 95.88 78 LYS A O 1
ATOM 648 N N . ILE A 1 79 ? -13.988 -1.187 12.098 1.00 96.88 79 ILE A N 1
ATOM 649 C CA . ILE A 1 79 ? -14.459 -0.092 11.245 1.00 96.88 79 ILE A CA 1
ATOM 650 C C . ILE A 1 79 ? -13.280 0.492 10.458 1.00 96.88 79 ILE A C 1
ATOM 652 O O . ILE A 1 79 ? -12.304 0.975 11.040 1.00 96.88 79 ILE A O 1
ATOM 656 N N . ASN A 1 80 ? -13.365 0.467 9.125 1.00 95.44 80 ASN A N 1
ATOM 657 C CA . ASN A 1 80 ? -12.371 1.089 8.249 1.00 95.44 80 ASN A CA 1
ATOM 658 C C . ASN A 1 80 ? -12.457 2.624 8.346 1.00 95.44 80 ASN A C 1
ATOM 660 O O . ASN A 1 80 ? -13.515 3.212 8.133 1.00 95.44 80 ASN A O 1
ATOM 664 N N . ALA A 1 81 ? -11.332 3.262 8.658 1.00 95.38 81 ALA A N 1
ATOM 665 C CA . ALA A 1 81 ? -11.174 4.709 8.782 1.00 95.38 81 ALA A CA 1
ATOM 666 C C . ALA A 1 81 ? -10.404 5.333 7.602 1.00 95.38 81 ALA A C 1
ATOM 668 O O . ALA A 1 81 ? -10.137 6.534 7.602 1.00 95.38 81 ALA A O 1
ATOM 669 N N . GLY A 1 82 ? -10.028 4.531 6.606 1.00 95.44 82 GLY A N 1
ATOM 670 C CA . GLY A 1 82 ? -9.276 4.956 5.436 1.00 95.44 82 GLY A CA 1
ATOM 671 C C . GLY A 1 82 ? -8.198 3.956 5.035 1.00 95.44 82 GLY A C 1
ATOM 672 O O . GLY A 1 82 ? -8.234 2.776 5.388 1.00 95.44 82 GLY A O 1
ATOM 673 N N . TRP A 1 83 ? -7.223 4.460 4.283 1.00 95.94 83 TRP A N 1
ATOM 674 C CA . TRP A 1 83 ? -6.121 3.680 3.733 1.00 95.94 83 TRP A CA 1
ATOM 675 C C . TRP A 1 83 ? -4.806 4.417 3.927 1.00 95.94 83 TRP A C 1
ATOM 677 O O . TRP A 1 83 ? -4.739 5.634 3.751 1.00 95.94 83 TRP A O 1
ATOM 687 N N . SER A 1 84 ? -3.764 3.668 4.267 1.00 96.00 84 SER A N 1
ATOM 688 C CA . SER A 1 84 ? -2.408 4.174 4.414 1.00 96.00 84 SER A CA 1
ATOM 689 C C . SER A 1 84 ? -1.527 3.611 3.314 1.00 96.00 84 SER A C 1
ATOM 691 O O . SER A 1 84 ? -1.622 2.437 2.960 1.00 96.00 84 SER A O 1
ATOM 693 N N . LEU A 1 85 ? -0.660 4.466 2.784 1.00 96.25 85 LEU A N 1
ATOM 694 C CA . LEU A 1 85 ? 0.285 4.136 1.734 1.00 96.25 85 LEU A CA 1
ATOM 695 C C . LEU A 1 85 ? 1.677 4.550 2.189 1.00 96.25 85 LEU A C 1
ATOM 697 O O . LEU A 1 85 ? 1.961 5.740 2.312 1.00 96.25 85 LEU A O 1
ATOM 701 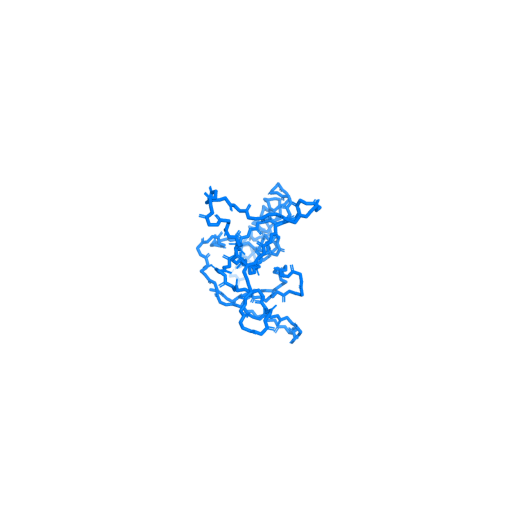N N . TYR A 1 86 ? 2.532 3.575 2.478 1.00 96.00 86 TYR A N 1
ATOM 702 C CA . TYR A 1 86 ? 3.825 3.840 3.103 1.00 96.00 86 TYR A CA 1
ATOM 703 C C . TYR A 1 86 ? 4.894 2.838 2.651 1.00 96.00 86 TYR A C 1
ATOM 705 O O . TYR A 1 86 ? 4.569 1.696 2.309 1.00 96.00 86 TYR A O 1
ATOM 713 N N . PRO A 1 87 ? 6.175 3.249 2.616 1.00 96.62 87 PRO A N 1
ATOM 714 C CA . PRO A 1 87 ? 7.267 2.337 2.315 1.00 96.62 87 PRO A CA 1
ATOM 715 C C . PRO A 1 87 ? 7.484 1.381 3.492 1.00 96.62 87 PRO A C 1
ATOM 717 O O . PRO A 1 87 ? 7.511 1.808 4.644 1.00 96.62 87 PRO A O 1
ATOM 720 N N . TYR A 1 88 ? 7.674 0.096 3.201 1.00 96.00 88 TYR A N 1
ATOM 721 C CA . TYR A 1 88 ? 8.075 -0.905 4.202 1.00 96.00 88 TYR A CA 1
ATOM 722 C C . TYR A 1 88 ? 9.491 -1.443 3.960 1.00 96.00 88 TYR A C 1
ATOM 724 O O . TYR A 1 88 ? 10.053 -2.122 4.818 1.00 96.00 88 TYR A O 1
ATOM 732 N N . TRP A 1 89 ? 10.076 -1.138 2.800 1.00 96.75 89 TRP A N 1
ATOM 733 C CA . TRP A 1 89 ? 11.491 -1.362 2.509 1.00 96.75 89 TRP A CA 1
ATOM 734 C C . TRP A 1 89 ? 12.338 -0.153 2.901 1.00 96.75 89 TRP A C 1
ATOM 736 O O . TRP A 1 89 ? 11.848 0.975 2.984 1.00 96.75 89 TRP A O 1
ATOM 746 N N . ASP A 1 90 ? 13.633 -0.396 3.108 1.00 96.75 90 ASP A N 1
ATOM 747 C CA . ASP A 1 90 ? 14.590 0.667 3.398 1.00 96.75 90 ASP A CA 1
ATOM 748 C C . ASP A 1 90 ? 14.660 1.676 2.242 1.00 96.75 90 ASP A C 1
ATOM 750 O O . ASP A 1 90 ? 14.798 1.319 1.069 1.00 96.75 90 ASP A O 1
ATOM 754 N N . TYR A 1 91 ? 14.596 2.963 2.577 1.00 93.81 91 TYR A N 1
ATOM 755 C CA . TYR A 1 91 ? 14.527 4.022 1.575 1.00 93.81 91 TYR A CA 1
ATOM 756 C C . TYR A 1 91 ? 15.780 4.095 0.688 1.00 93.81 91 TYR A C 1
ATOM 758 O O . TYR A 1 91 ? 15.670 4.432 -0.495 1.00 93.81 91 TYR A O 1
ATOM 766 N N . ASN A 1 92 ? 16.966 3.746 1.204 1.00 96.56 92 ASN A N 1
ATOM 767 C CA . ASN A 1 92 ? 18.179 3.732 0.385 1.00 96.56 92 ASN A CA 1
ATOM 768 C C . ASN A 1 92 ? 18.134 2.593 -0.633 1.00 96.56 92 ASN A C 1
ATOM 770 O O . ASN A 1 92 ? 18.540 2.792 -1.777 1.00 96.56 92 ASN A O 1
ATOM 774 N N . GLN A 1 93 ? 17.590 1.433 -0.254 1.00 96.62 93 GLN A N 1
ATOM 775 C CA . GLN A 1 93 ? 17.365 0.331 -1.193 1.00 96.62 93 GLN A CA 1
ATOM 776 C C . GLN A 1 93 ? 16.394 0.739 -2.305 1.00 96.62 93 GLN A C 1
ATOM 778 O O . GLN A 1 93 ? 16.670 0.502 -3.481 1.00 96.62 93 GLN A O 1
ATOM 783 N N . LEU A 1 94 ? 15.303 1.429 -1.962 1.00 97.38 94 LEU A N 1
ATOM 784 C CA . LEU A 1 94 ? 14.360 1.947 -2.959 1.00 97.38 94 LEU A CA 1
ATOM 785 C C . LEU A 1 94 ? 15.034 2.934 -3.917 1.00 97.38 94 LEU A C 1
ATOM 787 O O . LEU A 1 94 ? 14.897 2.813 -5.136 1.00 97.38 94 LEU A O 1
ATOM 791 N N . CYS A 1 95 ? 15.821 3.871 -3.387 1.00 96.62 95 CYS A N 1
ATOM 792 C CA . CYS A 1 95 ? 16.594 4.805 -4.204 1.00 96.62 95 CYS A CA 1
ATOM 793 C C . CYS A 1 95 ? 17.580 4.088 -5.138 1.00 96.62 95 CYS A C 1
ATOM 795 O O . CYS A 1 95 ? 17.696 4.468 -6.302 1.00 96.62 95 CYS A O 1
ATOM 797 N N . GLN A 1 96 ? 18.261 3.041 -4.666 1.00 97.50 96 GLN A N 1
ATOM 798 C CA . GLN A 1 96 ? 19.178 2.249 -5.490 1.00 97.50 96 GLN A CA 1
ATOM 799 C C . GLN A 1 96 ? 18.451 1.555 -6.648 1.00 97.50 96 GLN A C 1
ATOM 801 O O . GLN A 1 96 ? 18.899 1.655 -7.788 1.00 97.50 96 GLN A O 1
ATOM 806 N N . MET A 1 97 ? 17.291 0.939 -6.401 1.00 97.00 97 MET A N 1
ATOM 807 C CA . MET A 1 97 ? 16.488 0.315 -7.464 1.00 97.00 97 MET A CA 1
ATOM 808 C C . MET A 1 97 ? 16.027 1.326 -8.520 1.00 97.00 97 MET A C 1
ATOM 810 O O . MET A 1 97 ? 16.003 1.018 -9.715 1.00 97.00 97 MET A O 1
ATOM 814 N N . GLN A 1 98 ? 15.676 2.541 -8.094 1.00 97.69 98 GLN A N 1
ATOM 815 C CA . GLN A 1 98 ? 15.329 3.621 -9.014 1.00 97.69 98 GLN A CA 1
ATOM 816 C C . GLN A 1 98 ? 16.532 4.023 -9.880 1.00 97.69 98 GLN A C 1
ATOM 818 O O . GLN A 1 98 ? 16.403 4.082 -11.102 1.00 97.69 98 GLN A O 1
ATOM 823 N N . LEU A 1 99 ? 17.701 4.233 -9.269 1.00 97.81 99 LEU A N 1
ATOM 824 C CA . LEU A 1 99 ? 18.936 4.584 -9.979 1.00 97.81 99 LEU A CA 1
ATOM 825 C C . LEU A 1 99 ? 19.343 3.505 -10.989 1.00 97.81 99 LEU A C 1
ATOM 827 O O . LEU A 1 99 ? 19.720 3.809 -12.120 1.00 97.81 99 LEU A O 1
ATOM 831 N N . GLU A 1 100 ? 19.248 2.230 -10.614 1.00 97.06 100 GLU A N 1
ATOM 832 C CA . GLU A 1 100 ? 19.529 1.118 -11.524 1.00 97.06 100 GLU A CA 1
ATOM 833 C C . GLU A 1 100 ? 18.575 1.087 -12.717 1.00 97.06 100 GLU A C 1
ATOM 835 O O . GLU A 1 100 ? 18.998 0.817 -13.845 1.00 97.06 100 GLU A O 1
ATOM 840 N N . TYR A 1 101 ? 17.290 1.357 -12.486 1.00 97.38 101 TYR A N 1
ATOM 841 C CA . TYR A 1 101 ? 16.307 1.453 -13.557 1.00 97.38 101 TYR A CA 1
ATOM 842 C C . TYR A 1 101 ? 16.633 2.607 -14.511 1.00 97.38 101 TYR A C 1
ATOM 844 O O . TYR A 1 101 ? 16.689 2.395 -15.721 1.00 97.38 101 TYR A O 1
ATOM 852 N N . GLU A 1 102 ? 16.906 3.800 -13.983 1.00 97.25 102 GLU A N 1
ATOM 853 C CA . GLU A 1 102 ? 17.253 4.985 -14.776 1.00 97.25 102 GLU A CA 1
ATOM 854 C C . GLU A 1 102 ? 18.523 4.764 -15.608 1.00 97.25 102 GLU A C 1
ATOM 856 O O . GLU A 1 102 ? 18.532 5.044 -16.809 1.00 97.25 102 GLU A O 1
ATOM 861 N N . ASN A 1 103 ? 19.559 4.161 -15.018 1.00 96.81 103 ASN A N 1
ATOM 862 C CA . ASN A 1 103 ? 20.787 3.801 -15.729 1.00 96.81 103 ASN A CA 1
ATOM 863 C C . ASN A 1 103 ? 20.522 2.811 -16.873 1.00 96.81 103 ASN A C 1
ATOM 865 O O . ASN A 1 103 ? 21.057 2.977 -17.970 1.00 96.81 103 ASN A O 1
ATOM 869 N N . LYS A 1 104 ? 19.666 1.801 -16.661 1.00 96.00 104 LYS A N 1
ATOM 870 C CA . LYS A 1 104 ? 19.269 0.858 -17.723 1.00 96.00 104 LYS A CA 1
ATOM 871 C C . LYS A 1 104 ? 18.529 1.567 -18.859 1.00 96.00 104 LYS A C 1
ATOM 873 O O . LYS A 1 104 ? 18.818 1.295 -20.023 1.00 96.00 104 LYS A O 1
ATOM 878 N N . GLN A 1 105 ? 17.619 2.490 -18.543 1.00 94.94 105 GLN A N 1
ATOM 879 C CA . GLN A 1 105 ? 16.911 3.277 -19.560 1.00 94.94 105 GLN A CA 1
ATOM 880 C C . GLN A 1 105 ? 17.873 4.149 -20.377 1.00 94.94 105 GLN A C 1
ATOM 882 O O . GLN A 1 105 ? 17.751 4.210 -21.600 1.00 94.94 105 GLN A O 1
ATOM 887 N N . LEU A 1 106 ? 18.870 4.763 -19.732 1.00 94.44 106 LEU A N 1
ATOM 888 C CA . LEU A 1 106 ? 19.891 5.554 -20.420 1.00 94.44 106 LEU A CA 1
ATOM 889 C C . LEU A 1 106 ? 20.713 4.701 -21.395 1.00 94.44 106 LEU A C 1
ATOM 891 O O . LEU A 1 106 ? 20.886 5.085 -22.551 1.00 94.44 106 LEU A O 1
ATOM 895 N N . VAL A 1 107 ? 21.181 3.528 -20.959 1.00 93.81 107 VAL A N 1
ATOM 896 C CA . VAL A 1 107 ? 21.949 2.610 -21.815 1.00 93.81 107 VAL A CA 1
ATOM 897 C C . VAL A 1 107 ? 21.126 2.165 -23.027 1.00 93.81 107 VAL A C 1
ATOM 899 O O . VAL A 1 107 ? 21.638 2.168 -24.146 1.00 93.81 107 VAL A O 1
ATOM 902 N N . LEU A 1 108 ? 19.843 1.836 -22.836 1.00 92.88 108 LEU A N 1
ATOM 903 C CA . LEU A 1 108 ? 18.937 1.475 -23.932 1.00 92.88 108 LEU A CA 1
ATOM 904 C C . LEU A 1 108 ? 18.724 2.637 -24.911 1.00 92.88 108 LEU A C 1
ATOM 906 O O . LEU A 1 108 ? 18.783 2.439 -26.124 1.00 92.88 108 LEU A O 1
ATOM 910 N N . ALA A 1 109 ? 18.529 3.854 -24.400 1.00 92.06 109 ALA A N 1
ATOM 911 C CA . ALA A 1 109 ? 18.401 5.043 -25.235 1.00 92.06 109 ALA A CA 1
ATOM 912 C C . ALA A 1 109 ? 19.668 5.280 -26.075 1.00 92.06 109 ALA A C 1
ATOM 914 O O . ALA A 1 109 ? 19.574 5.543 -27.274 1.00 92.06 109 ALA A O 1
ATOM 915 N N . MET A 1 110 ? 20.854 5.122 -25.479 1.00 91.31 110 MET A N 1
ATOM 916 C CA . MET A 1 110 ? 22.132 5.235 -26.190 1.00 91.31 110 MET A CA 1
ATOM 917 C C . MET A 1 110 ? 22.308 4.155 -27.262 1.00 91.31 110 MET A C 1
ATOM 919 O O . MET A 1 110 ? 22.724 4.469 -28.377 1.00 91.31 110 MET A O 1
ATOM 923 N N . ALA A 1 111 ? 21.954 2.903 -26.962 1.00 89.88 111 ALA A N 1
ATOM 924 C CA . ALA A 1 111 ? 22.019 1.808 -27.927 1.00 89.88 111 ALA A CA 1
ATOM 925 C C . ALA A 1 111 ? 21.116 2.061 -29.146 1.00 89.88 111 ALA A C 1
ATOM 927 O O . ALA A 1 111 ? 21.550 1.864 -30.280 1.00 89.88 111 ALA A O 1
ATOM 928 N N . ASN A 1 112 ? 19.899 2.567 -28.926 1.00 86.44 112 ASN A N 1
ATOM 929 C CA . ASN A 1 112 ? 18.975 2.910 -30.008 1.00 86.44 112 ASN A CA 1
ATOM 930 C C . ASN A 1 112 ? 19.505 4.051 -30.888 1.00 86.44 112 ASN A C 1
ATOM 932 O O . ASN A 1 112 ? 19.370 3.988 -32.108 1.00 86.44 112 ASN A O 1
ATOM 936 N N . MET A 1 113 ? 20.148 5.065 -30.297 1.00 85.44 113 MET A N 1
ATOM 937 C CA . MET A 1 113 ? 20.765 6.152 -31.066 1.00 85.44 113 MET A CA 1
ATOM 938 C C . MET A 1 113 ? 21.921 5.657 -31.945 1.00 85.44 113 MET A C 1
ATOM 940 O O . MET A 1 113 ? 22.038 6.088 -33.084 1.00 85.44 113 MET A O 1
ATOM 944 N N . ILE A 1 114 ? 22.756 4.734 -31.458 1.00 78.94 114 ILE A N 1
ATOM 945 C CA . ILE A 1 114 ? 23.880 4.191 -32.241 1.00 78.94 114 ILE A CA 1
ATOM 946 C C . ILE A 1 114 ? 23.383 3.218 -33.325 1.00 78.94 114 ILE A C 1
ATOM 948 O O . ILE A 1 114 ? 23.846 3.275 -34.462 1.00 78.94 114 ILE A O 1
ATOM 952 N N . GLY A 1 115 ? 22.426 2.343 -32.997 1.00 64.81 115 GLY A N 1
ATOM 953 C CA . GLY A 1 115 ? 21.868 1.359 -33.932 1.00 64.81 115 GLY A CA 1
ATOM 954 C C . GLY A 1 115 ? 20.997 1.964 -35.038 1.00 64.81 115 GLY A C 1
ATOM 955 O O . GLY A 1 115 ? 20.939 1.408 -36.131 1.00 64.81 115 GLY A O 1
ATOM 956 N N . GLY A 1 116 ? 20.355 3.110 -34.783 1.00 58.19 116 GLY A N 1
ATOM 957 C CA . GLY A 1 116 ? 19.620 3.869 -35.800 1.00 58.19 116 GLY A CA 1
ATOM 958 C C . GLY A 1 116 ? 20.532 4.570 -36.810 1.00 58.19 116 GLY A C 1
ATOM 959 O O . GLY A 1 116 ? 20.205 4.612 -37.986 1.00 58.19 116 GLY A O 1
ATOM 960 N N . VAL A 1 117 ? 21.707 5.044 -36.382 1.00 55.31 117 VAL A N 1
ATOM 961 C CA . VAL A 1 117 ? 22.674 5.751 -37.249 1.00 55.31 117 VAL A CA 1
ATOM 962 C C . VAL A 1 117 ? 23.408 4.809 -38.217 1.00 55.31 117 VAL A C 1
ATOM 964 O O . VAL A 1 117 ? 23.933 5.256 -39.228 1.00 55.31 117 VAL A O 1
ATOM 967 N N . ALA A 1 118 ? 23.451 3.505 -37.93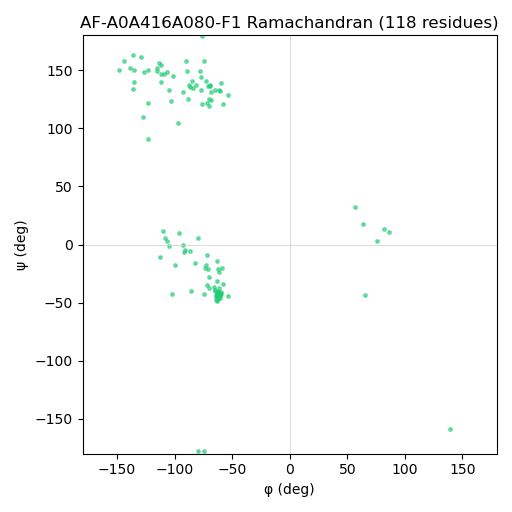4 1.00 52.84 118 ALA A N 1
ATOM 968 C CA . ALA A 1 118 ? 24.112 2.513 -38.788 1.00 52.84 118 ALA A CA 1
ATOM 969 C C . ALA A 1 118 ? 23.225 1.946 -39.919 1.00 52.84 118 ALA A C 1
ATOM 971 O O . ALA A 1 118 ? 23.730 1.173 -40.732 1.00 52.84 118 ALA A O 1
ATOM 972 N N . ASN A 1 119 ? 21.933 2.292 -39.963 1.00 50.56 119 ASN A N 1
ATOM 973 C CA . ASN A 1 119 ? 20.964 1.763 -40.934 1.00 50.56 119 ASN A CA 1
ATOM 974 C C . ASN A 1 119 ? 20.491 2.793 -41.984 1.00 50.56 119 ASN A C 1
ATOM 976 O O . ASN A 1 119 ? 19.552 2.482 -42.718 1.00 50.56 119 ASN A O 1
ATOM 980 N N . ASP A 1 120 ? 21.146 3.956 -42.078 1.00 43.62 120 ASP A N 1
ATOM 981 C CA . ASP A 1 120 ? 20.896 4.997 -43.092 1.00 43.62 120 ASP A CA 1
ATOM 982 C C . ASP A 1 120 ? 22.060 5.130 -44.093 1.00 43.62 120 ASP A C 1
ATOM 984 O O . ASP A 1 120 ? 23.238 5.085 -43.661 1.00 43.62 120 ASP A O 1
#